Protein AF-A0A838HK14-F1 (afdb_monomer_lite)

Radius of gyration: 11.9 Å; chains: 1; bounding box: 25×21×34 Å

Sequence (68 aa):
DASNVWIGTRSGVARWDRTRGLWTRYGLTEGLPDLPVLDVLLQDGSTVWFSTPGGATRFDYGRREPGR

Foldseek 3Di:
DVQWDWDFDQAAIWIQGNVVRDIDGDHVVNPDVDDRFDDWDDPDPFKIWTAHPRGIDIDGRPDPDPDD

Structure (mmCIF, N/CA/C/O backbone):
data_AF-A0A838HK14-F1
#
_entry.id   AF-A0A838HK14-F1
#
loop_
_atom_site.group_PDB
_atom_site.id
_atom_site.type_symbol
_atom_site.label_atom_id
_atom_site.label_alt_id
_atom_site.label_comp_id
_atom_site.label_asym_id
_atom_site.label_entity_id
_atom_site.label_seq_id
_atom_site.pdbx_PDB_ins_code
_atom_site.Cartn_x
_atom_site.Cartn_y
_atom_site.Cartn_z
_atom_site.occupancy
_atom_site.B_iso_or_equiv
_atom_site.auth_seq_id
_atom_site.auth_comp_id
_atom_site.auth_asym_id
_atom_site.auth_atom_id
_atom_site.pdbx_PDB_model_num
ATOM 1 N N . ASP A 1 1 ? -7.543 -4.582 6.274 1.00 82.31 1 ASP A N 1
ATOM 2 C CA . ASP A 1 1 ? -8.066 -5.406 7.386 1.00 82.31 1 ASP A CA 1
ATOM 3 C C . ASP A 1 1 ? -9.220 -4.645 8.052 1.00 82.31 1 ASP A C 1
ATOM 5 O O . ASP A 1 1 ? -9.832 -3.803 7.396 1.00 82.31 1 ASP A O 1
ATOM 9 N N . ALA A 1 2 ? -9.532 -4.926 9.322 1.00 84.44 2 ALA A N 1
ATOM 10 C CA . ALA A 1 2 ? -10.585 -4.235 10.069 1.00 84.44 2 ALA A CA 1
ATOM 11 C C . ALA A 1 2 ? -10.308 -2.731 10.293 1.00 84.44 2 ALA A C 1
ATOM 13 O O . ALA A 1 2 ? -11.251 -1.949 10.399 1.00 84.44 2 ALA A O 1
ATOM 14 N N . SER A 1 3 ? -9.040 -2.309 10.342 1.00 90.06 3 SER A N 1
ATOM 15 C CA . SER A 1 3 ? -8.634 -0.936 10.682 1.00 90.06 3 SER A CA 1
ATOM 16 C C . SER A 1 3 ? -8.020 -0.163 9.512 1.00 90.06 3 SER A C 1
ATOM 18 O O . SER A 1 3 ? -7.999 1.064 9.544 1.00 90.06 3 SER A O 1
ATOM 20 N N . ASN A 1 4 ? -7.574 -0.839 8.455 1.00 93.06 4 ASN A N 1
ATOM 21 C CA . ASN A 1 4 ? -6.863 -0.245 7.328 1.00 93.06 4 ASN A CA 1
ATOM 22 C C . ASN A 1 4 ? -7.456 -0.669 5.983 1.00 93.06 4 ASN A C 1
ATOM 24 O O . ASN A 1 4 ? -7.781 -1.840 5.759 1.00 93.06 4 ASN A O 1
ATOM 28 N N . VAL A 1 5 ? -7.520 0.281 5.053 1.00 94.75 5 VAL A N 1
ATOM 29 C CA . VAL A 1 5 ? -7.718 0.014 3.622 1.00 94.75 5 VAL A CA 1
ATOM 30 C C . VAL A 1 5 ? -6.433 0.360 2.893 1.00 94.75 5 VAL A C 1
ATOM 32 O O . VAL A 1 5 ? -5.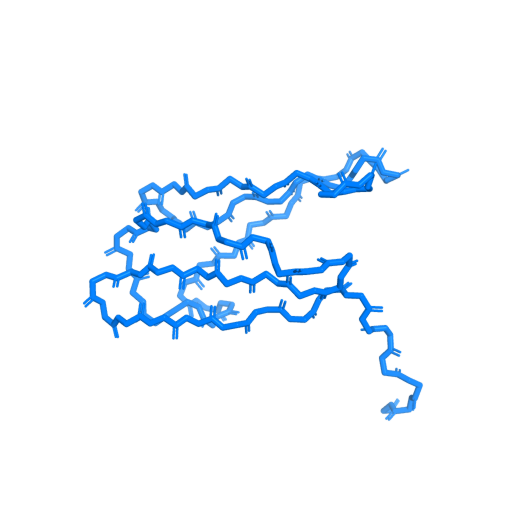909 1.456 3.073 1.00 94.75 5 VAL A O 1
ATOM 35 N N . TRP A 1 6 ? -5.953 -0.562 2.069 1.00 96.12 6 TRP A N 1
ATOM 36 C CA . TRP A 1 6 ? -4.760 -0.393 1.249 1.00 96.12 6 TRP A CA 1
ATOM 37 C C . TRP A 1 6 ? -5.158 -0.354 -0.221 1.00 96.12 6 TRP A C 1
ATOM 39 O O . TR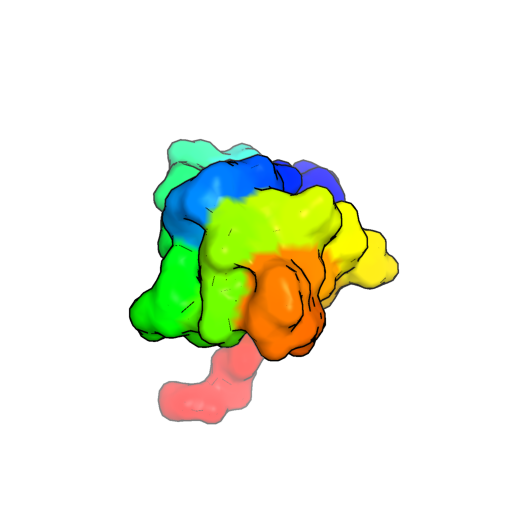P A 1 6 ? -5.952 -1.180 -0.666 1.00 96.12 6 TRP A O 1
ATOM 49 N N . ILE A 1 7 ? -4.630 0.620 -0.957 1.00 97.44 7 ILE A N 1
ATOM 50 C CA . ILE A 1 7 ? -4.960 0.854 -2.361 1.00 97.44 7 ILE A CA 1
ATOM 51 C C . ILE A 1 7 ? -3.658 1.008 -3.141 1.00 97.44 7 ILE A C 1
ATOM 53 O O . ILE A 1 7 ? -2.893 1.941 -2.895 1.00 97.44 7 ILE A O 1
ATOM 57 N N . GLY A 1 8 ? -3.427 0.108 -4.094 1.00 97.25 8 GLY A N 1
ATOM 58 C CA . GLY A 1 8 ? -2.377 0.257 -5.095 1.00 97.25 8 GLY A CA 1
ATOM 59 C C . GLY A 1 8 ? -2.794 1.268 -6.161 1.00 97.25 8 GLY A C 1
ATOM 60 O O . GLY A 1 8 ? -3.925 1.251 -6.644 1.00 97.25 8 GLY A O 1
ATOM 61 N N . THR A 1 9 ? -1.895 2.181 -6.514 1.00 97.50 9 THR A N 1
ATOM 62 C CA . THR A 1 9 ? -2.130 3.211 -7.530 1.00 97.50 9 THR A CA 1
ATOM 63 C C . THR A 1 9 ? -0.954 3.289 -8.500 1.00 97.50 9 THR A C 1
ATOM 65 O O . THR A 1 9 ? 0.130 2.752 -8.257 1.00 97.50 9 THR A O 1
ATOM 68 N N . ARG A 1 10 ? -1.134 4.049 -9.587 1.00 97.62 10 ARG A N 1
ATOM 69 C CA . ARG A 1 10 ? -0.043 4.345 -10.527 1.00 97.62 10 ARG A CA 1
ATOM 70 C C . ARG A 1 10 ? 1.104 5.146 -9.907 1.00 97.62 10 ARG A C 1
ATOM 72 O O . ARG A 1 10 ? 2.207 5.117 -10.436 1.00 97.62 10 ARG A O 1
ATOM 79 N N . SER A 1 11 ? 0.845 5.842 -8.803 1.00 97.12 11 SER A N 1
ATOM 80 C CA . SER A 1 11 ? 1.795 6.745 -8.143 1.00 97.12 11 SER A CA 1
ATOM 81 C C . SER A 1 11 ? 2.145 6.292 -6.722 1.00 97.12 11 SER A C 1
ATOM 83 O O . SER A 1 11 ? 2.526 7.116 -5.896 1.00 97.12 11 SER A O 1
ATOM 85 N N . GLY A 1 12 ? 1.980 5.001 -6.425 1.00 97.38 12 GLY A N 1
ATOM 86 C CA . GLY A 1 12 ? 2.327 4.397 -5.139 1.00 97.38 12 GLY A CA 1
ATOM 87 C C . GLY A 1 12 ? 1.118 3.816 -4.424 1.00 97.38 12 GLY A C 1
ATOM 88 O O . GLY A 1 12 ? 0.115 3.472 -5.049 1.00 97.38 12 GLY A O 1
ATOM 89 N N . VAL A 1 13 ? 1.203 3.709 -3.107 1.00 97.88 13 VAL A N 1
ATOM 90 C CA . VAL A 1 13 ? 0.162 3.151 -2.245 1.00 97.88 13 VAL A CA 1
ATOM 91 C C . VAL A 1 13 ? -0.551 4.269 -1.495 1.00 97.88 13 VAL A C 1
ATOM 93 O O . VAL A 1 13 ? 0.087 5.175 -0.960 1.00 97.88 13 VAL A O 1
ATOM 96 N N . ALA A 1 14 ? -1.874 4.178 -1.398 1.00 97.38 14 ALA A N 1
ATOM 97 C CA . ALA A 1 14 ? -2.666 4.954 -0.453 1.00 97.38 14 ALA A CA 1
ATOM 98 C C . ALA A 1 14 ? -3.206 4.037 0.651 1.00 97.38 14 ALA A C 1
ATOM 100 O O . ALA A 1 14 ? -3.807 2.998 0.372 1.00 97.38 14 ALA A O 1
ATOM 101 N N . ARG A 1 15 ? -3.014 4.440 1.907 1.00 95.94 15 ARG A N 1
ATOM 102 C CA . ARG A 1 15 ? -3.598 3.795 3.081 1.00 95.94 15 ARG A CA 1
ATOM 103 C C . ARG A 1 15 ? -4.638 4.706 3.706 1.00 95.94 15 ARG A C 1
ATOM 105 O O . ARG A 1 15 ? -4.326 5.853 4.015 1.00 95.94 15 ARG A O 1
ATOM 112 N N . TRP A 1 16 ? -5.827 4.175 3.955 1.00 96.25 16 TRP A N 1
ATOM 113 C CA . TRP A 1 16 ? -6.816 4.796 4.830 1.00 96.25 16 TRP A CA 1
ATOM 114 C C . TRP A 1 16 ? -6.817 4.102 6.184 1.00 96.25 16 TRP A C 1
ATOM 116 O O . TRP A 1 16 ? -7.172 2.925 6.280 1.00 96.25 16 TRP A O 1
ATOM 126 N N . ASP A 1 17 ? -6.436 4.835 7.224 1.00 93.56 17 ASP A N 1
ATOM 127 C CA . ASP A 1 17 ? -6.605 4.412 8.609 1.00 93.56 17 ASP A CA 1
ATOM 128 C C . ASP A 1 17 ? -8.040 4.731 9.046 1.00 93.56 17 ASP A C 1
ATOM 130 O O . ASP A 1 17 ? -8.389 5.888 9.287 1.00 93.56 17 ASP A O 1
ATOM 134 N N . ARG A 1 18 ? -8.882 3.699 9.146 1.00 93.44 18 ARG A N 1
ATOM 135 C CA . ARG A 1 18 ? -10.297 3.827 9.528 1.00 93.44 18 ARG A CA 1
ATOM 136 C C . ARG A 1 18 ? -10.473 4.306 10.964 1.00 93.44 18 ARG A C 1
ATOM 138 O O . ARG A 1 18 ? -11.511 4.877 11.275 1.00 93.44 18 ARG A O 1
ATOM 145 N N . THR A 1 19 ? -9.490 4.063 11.831 1.00 91.81 19 THR A N 1
ATOM 146 C CA . THR A 1 19 ? -9.567 4.433 13.251 1.00 91.81 19 THR A CA 1
ATOM 147 C C . THR A 1 19 ? -9.278 5.912 13.459 1.00 91.81 19 THR A C 1
ATOM 149 O O . THR A 1 19 ? -9.904 6.551 14.299 1.00 91.81 19 THR A O 1
ATOM 152 N N . ARG A 1 20 ? -8.351 6.466 12.671 1.00 92.81 20 ARG A N 1
ATOM 153 C CA . ARG A 1 20 ? -7.955 7.879 12.744 1.00 92.81 20 ARG A CA 1
ATOM 154 C C . ARG A 1 20 ? -8.656 8.759 11.720 1.00 92.81 20 ARG A C 1
ATOM 156 O O . ARG A 1 20 ? -8.60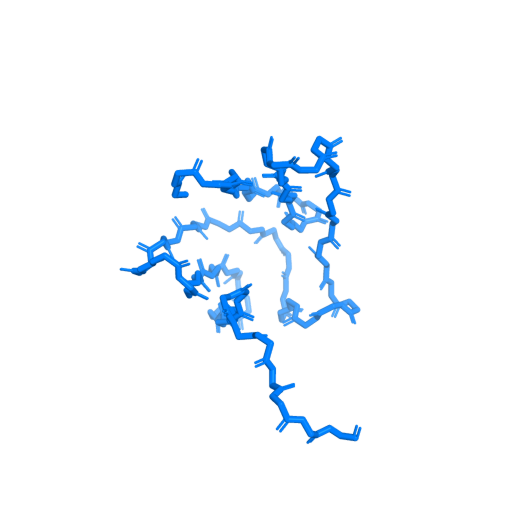5 9.976 11.848 1.00 92.81 20 ARG A O 1
ATOM 163 N N . GLY A 1 21 ? -9.263 8.164 10.696 1.00 94.94 21 GLY A N 1
ATOM 164 C CA . GLY A 1 21 ? -9.805 8.901 9.561 1.00 94.94 21 GLY A CA 1
ATOM 165 C C . GLY A 1 21 ? -8.713 9.642 8.785 1.00 94.94 21 GLY A C 1
ATOM 166 O O . GLY A 1 21 ? -8.912 10.790 8.394 1.00 94.94 21 GLY A O 1
ATOM 167 N N . LEU A 1 22 ? -7.544 9.017 8.600 1.00 96.25 22 LEU A N 1
ATOM 168 C CA . LEU A 1 22 ? -6.389 9.644 7.952 1.00 96.25 22 LEU A CA 1
ATOM 169 C C . LEU A 1 22 ? -5.916 8.863 6.730 1.00 96.25 22 LEU A C 1
ATOM 171 O O . LEU A 1 22 ? -5.815 7.634 6.753 1.00 96.25 22 LEU A O 1
ATOM 175 N N . TRP A 1 23 ? -5.565 9.609 5.681 1.00 96.19 23 TRP A N 1
ATOM 176 C CA . TRP A 1 23 ? -4.867 9.082 4.515 1.00 96.19 23 TRP A CA 1
ATOM 177 C C . TRP A 1 23 ? -3.357 9.188 4.706 1.00 96.19 23 TRP A C 1
ATOM 179 O O . TRP A 1 23 ? -2.838 10.200 5.173 1.00 96.19 23 TRP A O 1
ATOM 189 N N . THR A 1 24 ? -2.636 8.156 4.290 1.00 95.12 24 THR A N 1
ATOM 190 C CA . THR A 1 24 ? -1.174 8.160 4.186 1.00 95.12 24 THR A CA 1
ATOM 191 C C . THR A 1 24 ? -0.782 7.643 2.811 1.00 95.12 24 THR A C 1
ATOM 193 O O . THR A 1 24 ? -1.435 6.744 2.279 1.00 95.12 24 THR A O 1
ATOM 196 N N . ARG A 1 25 ? 0.253 8.233 2.212 1.00 95.81 25 ARG A N 1
ATOM 197 C CA . ARG A 1 25 ? 0.795 7.806 0.921 1.00 95.81 25 ARG A CA 1
ATOM 198 C C . ARG A 1 25 ? 2.185 7.223 1.115 1.00 95.81 25 ARG A C 1
ATOM 200 O O . ARG A 1 25 ? 2.949 7.743 1.920 1.00 95.81 25 ARG A O 1
ATOM 207 N N . TYR A 1 26 ? 2.472 6.171 0.361 1.00 96.00 26 TYR A N 1
ATOM 208 C CA . TYR A 1 26 ? 3.783 5.540 0.304 1.00 96.00 26 TYR A CA 1
ATOM 209 C C . TYR A 1 26 ? 4.204 5.427 -1.159 1.00 96.00 26 TYR A C 1
ATOM 211 O O . TYR A 1 26 ? 3.470 4.887 -1.986 1.00 96.00 26 TYR A O 1
ATOM 219 N N . GLY A 1 27 ? 5.365 5.970 -1.475 1.00 96.75 27 GLY A N 1
ATOM 220 C CA . GLY A 1 27 ? 5.991 5.997 -2.783 1.00 96.75 27 GLY A CA 1
ATOM 221 C C . GLY A 1 27 ? 7.431 5.503 -2.705 1.00 96.75 27 GLY A C 1
ATOM 222 O O . GLY A 1 27 ? 7.817 4.776 -1.787 1.00 96.75 27 GLY A O 1
ATOM 223 N N . LEU A 1 28 ? 8.234 5.911 -3.687 1.00 96.94 28 LEU A N 1
ATOM 224 C CA . LEU A 1 28 ? 9.643 5.524 -3.780 1.00 96.94 28 LEU A CA 1
ATOM 225 C C . LEU A 1 28 ? 10.443 5.963 -2.543 1.00 96.94 28 LEU A C 1
ATOM 227 O O . LEU A 1 28 ? 11.250 5.203 -2.016 1.00 96.94 28 LEU A O 1
ATOM 231 N N . THR A 1 29 ? 10.171 7.167 -2.033 1.00 96.38 29 THR A N 1
ATOM 232 C CA . THR A 1 29 ? 10.833 7.730 -0.845 1.00 96.38 29 THR A CA 1
ATOM 233 C C . THR A 1 29 ? 10.465 7.013 0.449 1.00 96.38 29 THR A C 1
ATOM 235 O O . THR A 1 29 ? 11.230 7.054 1.408 1.00 96.38 29 THR A O 1
ATOM 238 N N . GLU A 1 30 ? 9.332 6.313 0.472 1.00 94.12 30 GLU A N 1
ATOM 239 C CA . GLU A 1 30 ? 8.866 5.539 1.622 1.00 94.12 30 GLU A CA 1
ATOM 240 C C . GLU A 1 30 ? 9.211 4.044 1.515 1.00 94.12 30 GLU A C 1
ATOM 242 O O . GLU A 1 30 ? 8.804 3.267 2.376 1.00 94.12 30 GLU A O 1
ATOM 247 N N . GLY A 1 31 ? 9.966 3.634 0.487 1.00 92.62 31 GLY A N 1
ATOM 248 C CA . GLY A 1 31 ? 10.497 2.273 0.356 1.00 92.62 31 GLY A CA 1
ATOM 249 C C . GLY A 1 31 ? 9.810 1.389 -0.688 1.00 92.62 31 GLY A C 1
ATOM 250 O O . GLY A 1 31 ? 10.081 0.185 -0.725 1.00 92.62 31 GLY A O 1
ATOM 251 N N . LEU A 1 32 ? 8.943 1.938 -1.550 1.00 96.56 32 LEU A N 1
ATOM 252 C CA . LEU A 1 32 ? 8.551 1.207 -2.759 1.00 96.56 32 LEU A CA 1
ATOM 253 C C . LEU A 1 32 ? 9.748 1.120 -3.721 1.00 96.56 32 LEU A C 1
ATOM 255 O O . LEU A 1 32 ? 10.371 2.144 -3.996 1.00 96.56 32 LEU A O 1
ATOM 259 N N . PRO A 1 33 ? 10.059 -0.065 -4.271 1.00 96.56 33 PRO A N 1
ATOM 260 C CA . PRO A 1 33 ? 11.200 -0.224 -5.167 1.00 96.56 33 PRO A CA 1
ATOM 261 C C . PRO A 1 33 ? 10.933 0.339 -6.567 1.00 96.56 33 PRO A C 1
ATOM 263 O O . PRO A 1 33 ? 11.876 0.685 -7.269 1.00 96.56 33 PRO A O 1
ATOM 266 N N . ASP A 1 34 ? 9.664 0.417 -6.980 1.00 97.94 34 ASP A N 1
ATOM 267 C CA . ASP A 1 34 ? 9.262 0.950 -8.282 1.00 97.94 34 ASP A CA 1
ATOM 268 C C . ASP A 1 34 ? 7.776 1.355 -8.278 1.00 97.94 34 ASP A C 1
ATOM 270 O O . ASP A 1 34 ? 7.066 1.160 -7.290 1.00 97.94 34 ASP A O 1
ATOM 274 N N . LEU A 1 35 ? 7.300 1.900 -9.393 1.00 97.06 35 LEU A N 1
ATOM 275 C CA . LEU A 1 35 ? 5.908 2.217 -9.688 1.00 97.06 35 LEU A CA 1
ATOM 276 C C . LEU A 1 35 ? 5.548 1.686 -11.092 1.00 97.06 35 LEU A C 1
ATOM 278 O O . LEU A 1 35 ? 6.415 1.607 -11.956 1.00 97.06 35 LEU A O 1
ATOM 282 N N . PRO A 1 36 ? 4.275 1.378 -11.392 1.00 98.19 36 PRO A N 1
ATOM 283 C CA . PRO A 1 36 ? 3.103 1.463 -10.524 1.00 98.19 36 PRO A CA 1
ATOM 284 C C . PRO A 1 36 ? 3.006 0.285 -9.544 1.00 98.19 36 PRO A C 1
ATOM 286 O O . PRO A 1 36 ? 3.679 -0.729 -9.705 1.00 98.19 36 PRO A O 1
ATOM 289 N N . VAL A 1 37 ? 2.114 0.395 -8.556 1.00 98.38 37 VAL A N 1
ATOM 290 C CA . VAL A 1 37 ? 1.715 -0.767 -7.748 1.00 98.38 37 VAL A CA 1
ATOM 291 C C . VAL A 1 37 ? 0.792 -1.637 -8.595 1.00 98.38 37 VAL A C 1
ATOM 293 O O . VAL A 1 37 ? -0.229 -1.153 -9.08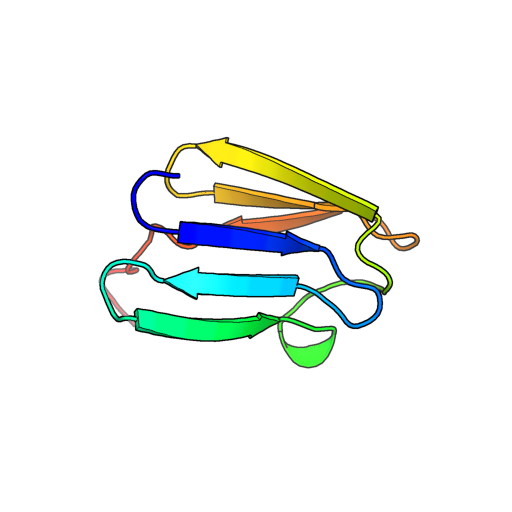7 1.00 98.38 37 VAL A O 1
ATOM 296 N N . LEU A 1 38 ? 1.178 -2.895 -8.787 1.00 98.19 38 LEU A N 1
ATOM 297 C CA . LEU A 1 38 ? 0.481 -3.861 -9.633 1.00 98.19 38 LEU A CA 1
ATOM 298 C C . LEU A 1 38 ? -0.503 -4.709 -8.832 1.00 98.19 38 LEU A C 1
ATOM 300 O O . LEU A 1 38 ? -1.606 -4.962 -9.306 1.00 98.19 38 LEU A O 1
ATOM 304 N N . ASP A 1 39 ? -0.117 -5.115 -7.623 1.00 97.88 39 ASP A N 1
ATOM 305 C CA . ASP A 1 39 ? -0.956 -5.921 -6.743 1.00 97.88 39 ASP A CA 1
ATOM 306 C C . ASP A 1 39 ? -0.719 -5.584 -5.266 1.00 97.88 39 ASP A C 1
ATOM 308 O O . ASP A 1 39 ? 0.337 -5.066 -4.878 1.00 97.88 39 ASP A O 1
ATOM 312 N N . VAL A 1 40 ? -1.727 -5.876 -4.446 1.00 97.19 40 VAL A N 1
ATOM 313 C CA . VAL A 1 40 ? -1.727 -5.669 -2.999 1.00 97.19 40 VAL A CA 1
ATOM 314 C C . VAL A 1 40 ? -2.177 -6.955 -2.321 1.00 97.19 40 VAL A C 1
ATOM 316 O O . VAL A 1 40 ? -3.345 -7.330 -2.398 1.00 97.19 40 VAL A O 1
ATOM 319 N N . LEU A 1 41 ? -1.271 -7.587 -1.577 1.00 96.44 41 LEU A N 1
ATOM 320 C CA . LEU A 1 41 ? -1.579 -8.779 -0.797 1.00 96.44 41 LEU A CA 1
ATOM 321 C C . LEU A 1 41 ? -1.510 -8.462 0.692 1.00 96.44 41 LEU A C 1
ATOM 323 O O . LEU A 1 41 ? -0.443 -8.231 1.261 1.00 96.44 41 LEU A O 1
ATOM 327 N N . LEU A 1 42 ? -2.667 -8.494 1.340 1.00 92.81 42 LEU A N 1
ATOM 328 C CA . LEU A 1 42 ? -2.745 -8.463 2.789 1.00 92.81 42 LEU A CA 1
ATOM 329 C C . LEU A 1 42 ? -2.453 -9.867 3.331 1.00 92.81 42 LEU A C 1
ATOM 331 O O . LEU A 1 42 ? -3.241 -10.781 3.098 1.00 92.81 42 LEU A O 1
ATOM 335 N N . GLN A 1 43 ? -1.334 -10.036 4.035 1.00 88.94 43 GLN A N 1
ATOM 336 C CA . GLN A 1 43 ? -0.963 -11.331 4.610 1.00 88.94 43 GLN A CA 1
ATOM 337 C C . GLN A 1 43 ? -1.692 -11.574 5.937 1.00 88.94 43 GLN A C 1
ATOM 339 O O . GLN A 1 43 ? -2.267 -12.637 6.151 1.00 88.94 43 GLN A O 1
ATOM 344 N N . ASP A 1 44 ? -1.677 -10.576 6.821 1.00 82.69 44 ASP A N 1
ATOM 345 C CA . ASP A 1 44 ? -2.311 -10.609 8.140 1.00 82.69 44 ASP A CA 1
ATOM 346 C C . ASP A 1 44 ? -2.684 -9.184 8.594 1.00 82.69 44 ASP A C 1
ATOM 348 O O . ASP A 1 44 ? -2.549 -8.226 7.837 1.00 82.69 44 ASP A O 1
ATOM 352 N N . GLY A 1 45 ? -3.184 -9.018 9.824 1.00 81.88 45 GLY A N 1
ATOM 353 C CA . GLY A 1 45 ? -3.567 -7.706 10.373 1.00 81.88 45 GLY A CA 1
ATOM 354 C C . GLY A 1 45 ? -2.400 -6.759 10.691 1.00 81.88 45 GLY A C 1
ATOM 355 O O . GLY A 1 45 ? -2.608 -5.733 11.337 1.00 81.88 45 GLY A O 1
ATOM 356 N N . SER A 1 46 ? -1.174 -7.106 10.303 1.00 88.44 46 SER A N 1
ATOM 357 C CA . SER A 1 46 ? 0.034 -6.339 10.597 1.00 88.44 46 SER A CA 1
ATOM 358 C C . SER A 1 46 ? 1.006 -6.208 9.428 1.00 88.44 46 SER A C 1
ATOM 360 O O . SER A 1 46 ? 1.851 -5.312 9.476 1.00 88.44 46 SER A O 1
ATOM 362 N N . THR A 1 47 ? 0.864 -7.029 8.387 1.00 93.19 47 THR A N 1
ATOM 363 C CA . THR A 1 47 ? 1.781 -7.088 7.250 1.00 93.19 47 THR A CA 1
ATOM 364 C C . THR A 1 47 ? 1.033 -7.051 5.919 1.00 93.19 47 THR A C 1
ATOM 366 O O . THR A 1 47 ? 0.073 -7.789 5.683 1.00 93.19 47 THR A O 1
ATOM 369 N N . VAL A 1 48 ? 1.521 -6.206 5.010 1.00 95.38 48 VAL A N 1
ATOM 370 C CA . VAL A 1 48 ? 1.031 -6.083 3.634 1.00 95.38 48 VAL A CA 1
ATOM 371 C C . VAL A 1 48 ? 2.196 -6.144 2.651 1.00 95.38 48 VAL A C 1
ATOM 373 O O . VAL A 1 48 ? 3.284 -5.629 2.913 1.00 95.38 48 VAL A O 1
ATOM 376 N N . TRP A 1 49 ? 1.959 -6.780 1.512 1.00 97.12 49 TRP A N 1
ATOM 377 C CA . TRP A 1 49 ? 2.888 -6.866 0.398 1.00 97.12 49 TRP A CA 1
ATOM 378 C C . TRP A 1 49 ? 2.373 -6.055 -0.786 1.00 97.12 49 TRP A C 1
ATOM 380 O O . TRP A 1 49 ? 1.180 -6.074 -1.094 1.00 97.12 49 TRP A O 1
ATOM 390 N N . PHE A 1 50 ? 3.297 -5.388 -1.470 1.00 97.94 50 PHE A N 1
ATOM 391 C CA . PHE A 1 50 ? 3.040 -4.661 -2.709 1.00 97.94 50 PHE A CA 1
ATOM 392 C C . PHE A 1 50 ? 3.960 -5.188 -3.798 1.00 97.94 50 PHE A C 1
ATOM 394 O O . PHE A 1 50 ? 5.169 -5.289 -3.575 1.00 97.94 50 PHE A O 1
ATOM 401 N N . SER A 1 51 ? 3.407 -5.492 -4.968 1.00 98.06 51 SER A N 1
ATOM 402 C CA . SER A 1 51 ? 4.202 -5.804 -6.155 1.00 98.06 51 SER A CA 1
ATOM 403 C C . SER A 1 51 ? 4.272 -4.601 -7.090 1.00 98.06 51 SER A C 1
ATOM 405 O O . SER A 1 51 ? 3.328 -3.818 -7.218 1.00 98.06 51 SER A O 1
ATOM 407 N N . THR A 1 52 ? 5.418 -4.448 -7.735 1.00 97.94 52 THR A N 1
ATOM 408 C CA . THR A 1 52 ? 5.738 -3.409 -8.713 1.00 97.94 52 THR A CA 1
ATOM 409 C C . THR A 1 52 ? 6.574 -4.056 -9.830 1.00 97.94 52 THR A C 1
ATOM 411 O O . THR A 1 52 ? 7.026 -5.195 -9.671 1.00 97.94 52 THR A O 1
ATOM 414 N N . PRO A 1 53 ? 6.810 -3.385 -10.972 1.00 97.81 53 PRO A N 1
ATOM 415 C CA . PRO A 1 53 ? 7.685 -3.933 -12.013 1.00 97.81 53 PRO A CA 1
ATOM 416 C C . PRO A 1 53 ? 9.114 -4.227 -11.521 1.00 97.81 53 PRO A C 1
ATOM 418 O O . PRO A 1 53 ? 9.734 -5.184 -11.979 1.00 97.81 53 PRO A O 1
ATOM 421 N N . GLY A 1 54 ? 9.611 -3.451 -10.553 1.00 96.44 54 GLY A N 1
ATOM 422 C CA . GLY A 1 54 ? 10.918 -3.640 -9.915 1.00 96.44 54 GLY A CA 1
ATOM 423 C C . GLY A 1 54 ? 10.974 -4.704 -8.810 1.00 96.44 54 GLY A C 1
ATOM 424 O O . GLY A 1 54 ? 12.023 -4.860 -8.187 1.00 96.44 54 GLY A O 1
ATOM 425 N N . GLY A 1 55 ? 9.883 -5.429 -8.540 1.00 96.06 5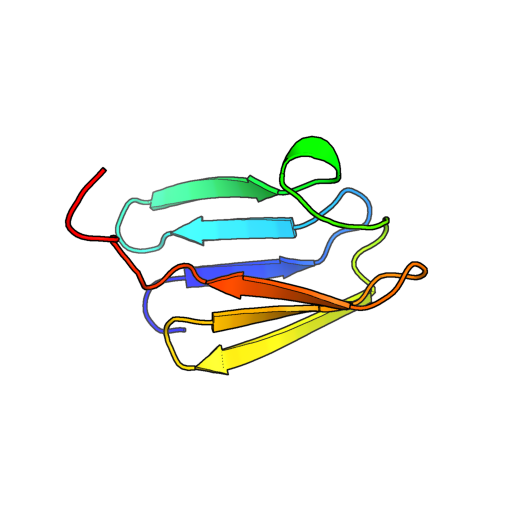5 GLY A N 1
ATOM 426 C CA . GLY A 1 55 ? 9.838 -6.516 -7.557 1.00 96.06 55 GLY A CA 1
ATOM 427 C C . GLY A 1 55 ? 8.727 -6.362 -6.519 1.00 96.06 55 GLY A C 1
ATOM 428 O O . GLY A 1 55 ? 7.750 -5.648 -6.722 1.00 96.06 55 GLY A O 1
ATOM 429 N N . ALA A 1 56 ? 8.856 -7.063 -5.393 1.00 96.12 56 ALA A N 1
ATOM 430 C CA . ALA A 1 56 ? 7.888 -7.012 -4.300 1.00 96.12 56 ALA A CA 1
ATOM 431 C C . ALA A 1 56 ? 8.514 -6.413 -3.039 1.00 96.12 56 ALA A C 1
ATOM 433 O O . ALA A 1 56 ? 9.675 -6.676 -2.731 1.00 96.12 56 ALA A O 1
ATOM 434 N N . THR A 1 57 ? 7.733 -5.638 -2.291 1.00 95.81 57 THR A N 1
ATOM 435 C CA . THR A 1 57 ? 8.159 -5.057 -1.016 1.00 95.81 57 THR A CA 1
ATOM 436 C C . THR A 1 57 ? 7.136 -5.324 0.080 1.00 95.81 57 THR A C 1
ATOM 438 O O . THR A 1 57 ? 5.930 -5.396 -0.179 1.00 95.81 57 THR A O 1
ATOM 441 N N . ARG A 1 58 ? 7.628 -5.488 1.310 1.00 94.88 58 ARG A N 1
ATOM 442 C CA . ARG A 1 58 ? 6.833 -5.802 2.501 1.00 94.88 58 ARG A CA 1
ATOM 443 C C . ARG A 1 58 ? 6.767 -4.590 3.416 1.00 94.88 58 ARG A C 1
ATOM 445 O O . ARG A 1 58 ? 7.798 -4.005 3.732 1.00 94.88 58 ARG A O 1
ATOM 452 N N . PHE A 1 59 ? 5.570 -4.259 3.882 1.00 92.31 59 PHE A N 1
ATOM 453 C CA . PHE A 1 59 ? 5.334 -3.210 4.866 1.00 92.31 59 PHE A CA 1
ATOM 454 C C . PHE A 1 59 ? 4.708 -3.811 6.121 1.00 92.31 59 PHE A C 1
ATOM 456 O O . PHE A 1 59 ? 3.613 -4.377 6.077 1.00 92.31 59 PHE A O 1
ATOM 463 N N . ASP A 1 60 ? 5.391 -3.629 7.248 1.00 90.50 60 ASP A N 1
ATOM 464 C CA . ASP A 1 60 ? 4.893 -3.997 8.568 1.00 90.50 60 ASP A CA 1
ATOM 465 C C . ASP A 1 60 ? 4.269 -2.749 9.216 1.00 90.50 60 ASP A C 1
ATOM 467 O O . ASP A 1 60 ? 4.955 -1.784 9.548 1.00 90.50 60 ASP A O 1
ATOM 471 N N . TYR A 1 61 ? 2.943 -2.737 9.357 1.00 83.56 61 TYR A N 1
ATOM 472 C CA . TYR A 1 61 ? 2.168 -1.594 9.861 1.00 83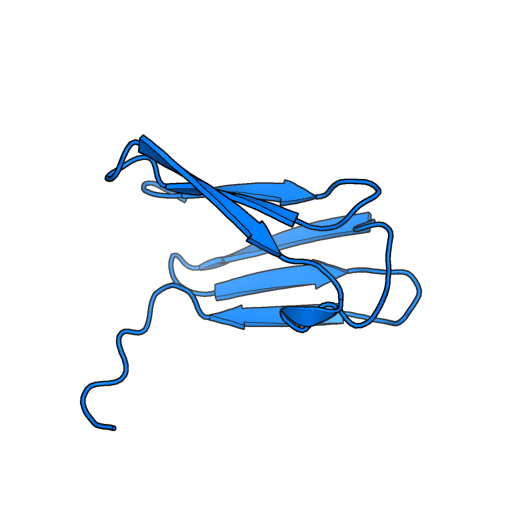.56 61 TYR A CA 1
ATOM 473 C C . TYR A 1 61 ? 1.503 -1.860 11.219 1.00 83.56 61 TYR A C 1
ATOM 475 O O . TYR A 1 61 ? 0.954 -0.936 11.824 1.00 83.56 61 TYR A O 1
ATOM 483 N N . GLY A 1 62 ? 1.556 -3.106 11.705 1.00 72.62 62 GLY A N 1
ATOM 484 C CA . GLY A 1 62 ? 1.045 -3.507 13.019 1.00 72.62 62 GLY A CA 1
ATOM 485 C C . GLY A 1 62 ? 2.066 -3.439 14.161 1.00 72.62 62 GLY A C 1
ATOM 486 O O . GLY A 1 62 ? 1.684 -3.583 15.321 1.00 72.62 62 GLY A O 1
ATOM 487 N N . ARG A 1 63 ? 3.353 -3.185 13.884 1.00 59.97 63 ARG A N 1
ATOM 488 C CA . ARG A 1 63 ? 4.371 -3.014 14.932 1.00 59.97 63 ARG A CA 1
ATOM 489 C C . ARG A 1 63 ? 4.545 -1.546 15.307 1.00 59.97 63 ARG A C 1
ATOM 491 O O . ARG A 1 63 ? 5.114 -0.759 14.559 1.00 59.97 63 ARG A O 1
ATOM 498 N N . ARG A 1 64 ? 4.145 -1.198 16.534 1.00 53.81 64 ARG A N 1
ATOM 499 C CA . ARG A 1 64 ? 4.954 -0.266 17.326 1.00 53.81 64 ARG A CA 1
ATOM 500 C C . ARG A 1 64 ? 6.161 -1.068 17.792 1.00 53.81 64 ARG A C 1
ATOM 502 O O . ARG A 1 64 ? 5.988 -1.971 18.602 1.00 53.81 64 ARG A O 1
ATOM 509 N N . GLU A 1 65 ? 7.345 -0.780 17.274 1.00 44.03 65 GLU A N 1
ATOM 510 C CA . GLU A 1 65 ? 8.581 -1.179 17.951 1.00 44.03 65 GLU A CA 1
ATOM 511 C C . GLU A 1 65 ? 8.580 -0.490 19.334 1.00 44.03 65 GLU A C 1
ATOM 513 O O . GLU A 1 65 ? 8.520 0.744 19.392 1.00 44.03 65 GLU A O 1
ATOM 518 N N . PRO A 1 66 ? 8.579 -1.224 20.461 1.00 41.41 66 PRO A N 1
ATOM 519 C CA . PRO A 1 66 ? 8.931 -0.646 21.744 1.00 41.41 66 PRO A CA 1
ATOM 520 C C . PRO A 1 66 ? 10.455 -0.488 21.754 1.00 41.41 66 PRO A C 1
ATOM 522 O O . PRO A 1 66 ? 11.174 -1.477 21.856 1.00 41.41 66 PRO A O 1
ATOM 525 N N . GLY A 1 67 ? 10.937 0.749 21.651 1.00 48.50 67 GLY A N 1
ATOM 526 C CA . GLY A 1 67 ? 12.344 1.079 21.881 1.00 48.50 67 GLY A CA 1
ATOM 527 C C . GLY A 1 67 ? 13.130 1.426 20.620 1.00 48.50 67 GLY A C 1
ATOM 528 O O . GLY A 1 67 ? 13.861 0.604 20.078 1.00 48.50 67 GLY A O 1
ATOM 529 N N . ARG A 1 68 ? 13.052 2.697 20.231 1.00 36.59 68 ARG A N 1
ATOM 530 C CA . ARG A 1 68 ? 14.234 3.448 19.813 1.00 36.59 68 ARG A CA 1
ATOM 531 C C . ARG A 1 68 ? 14.365 4.648 20.737 1.00 36.59 68 ARG A C 1
ATOM 533 O O . ARG A 1 68 ? 13.298 5.197 21.097 1.00 36.59 68 ARG A O 1
#

Secondary structure (DSSP, 8-state):
--SEEEEEETTEEEEEETTTTEEEEE-GGGT-SSSS--EEEE-SSSEEEEEETTEEEEEE-S---S--

pLDDT: mean 90.07, std 14.29, range [36.59, 98.38]